Protein AF-A0A353V8N5-F1 (afdb_monomer_lite)

pLDDT: mean 76.42, std 16.73, range [31.5, 93.5]

Sequence (88 aa):
MKWLMEFYNERRGILTRYGIEAPLPGEAVELGWKAVLAEHPAPPRKRRLSLFERAERIGGQDASGWVLYRIVKDGEQGFPGVAQAHAA

Structure (mmCIF, N/CA/C/O backbone):
data_AF-A0A353V8N5-F1
#
_entry.id   AF-A0A353V8N5-F1
#
loop_
_atom_site.group_PDB
_atom_site.id
_atom_site.type_symbol
_atom_site.label_atom_id
_atom_site.label_alt_id
_atom_site.label_comp_id
_atom_site.label_asym_id
_atom_site.label_entity_id
_atom_site.label_seq_id
_atom_site.pdbx_PDB_ins_code
_atom_site.Cartn_x
_atom_site.Cartn_y
_atom_site.Cartn_z
_atom_site.occupancy
_atom_site.B_iso_or_equiv
_atom_site.auth_seq_id
_atom_site.auth_comp_id
_atom_site.auth_asym_id
_atom_site.auth_atom_id
_atom_site.pdbx_PDB_model_num
ATOM 1 N N . MET A 1 1 ? -8.415 8.619 15.169 1.00 85.38 1 MET A N 1
ATOM 2 C CA . MET A 1 1 ? -8.684 7.192 14.874 1.00 85.38 1 MET A CA 1
ATOM 3 C C . MET A 1 1 ? -7.429 6.637 14.233 1.00 85.38 1 MET A C 1
ATOM 5 O O . MET A 1 1 ? -6.778 7.383 13.512 1.00 85.38 1 MET A O 1
ATOM 9 N N . LYS A 1 2 ? -7.046 5.399 14.543 1.00 87.88 2 LYS A N 1
ATOM 10 C CA . LYS A 1 2 ? -5.822 4.809 14.003 1.00 87.88 2 LYS A CA 1
ATOM 11 C C . LYS A 1 2 ? -6.166 3.682 13.041 1.00 87.88 2 LYS A C 1
ATOM 13 O O . LYS A 1 2 ? -7.066 2.883 13.304 1.00 87.88 2 LYS A O 1
ATOM 18 N N . TRP A 1 3 ? -5.468 3.677 11.919 1.00 90.44 3 TRP A N 1
ATOM 19 C CA . TRP A 1 3 ? -5.601 2.729 10.832 1.00 90.44 3 TRP A CA 1
ATOM 20 C C . TRP A 1 3 ? -4.305 1.960 10.706 1.00 90.44 3 TRP A C 1
ATOM 22 O O . TRP A 1 3 ? -3.216 2.527 10.722 1.00 90.44 3 TRP A O 1
ATOM 32 N N . LEU A 1 4 ? -4.436 0.658 10.575 1.00 91.38 4 LEU A N 1
ATOM 33 C CA . LEU A 1 4 ? -3.358 -0.233 10.259 1.00 91.38 4 LEU A CA 1
ATOM 34 C C . LEU A 1 4 ? -3.385 -0.526 8.767 1.00 91.38 4 LEU A C 1
ATOM 36 O O . LEU A 1 4 ? -4.382 -1.025 8.248 1.00 91.38 4 LEU A O 1
ATOM 40 N N . MET A 1 5 ? -2.286 -0.225 8.094 1.00 91.44 5 MET A N 1
ATOM 41 C CA . MET A 1 5 ? -2.171 -0.365 6.651 1.00 91.44 5 MET A CA 1
ATOM 42 C C . MET A 1 5 ? -1.001 -1.265 6.304 1.00 91.44 5 MET A C 1
ATOM 44 O O . MET A 1 5 ? 0.088 -1.092 6.845 1.00 91.44 5 MET A O 1
ATOM 48 N N . GLU A 1 6 ? -1.225 -2.206 5.398 1.00 93.50 6 GLU A N 1
ATOM 49 C CA . GLU A 1 6 ? -0.196 -3.100 4.877 1.00 93.50 6 GLU A CA 1
ATOM 50 C C . GLU A 1 6 ? 0.005 -2.812 3.393 1.00 93.50 6 GLU A C 1
ATOM 52 O O . GLU A 1 6 ? -0.947 -2.851 2.609 1.00 93.50 6 GLU A O 1
ATOM 57 N N . PHE A 1 7 ? 1.246 -2.534 3.012 1.00 91.12 7 PHE A N 1
ATOM 58 C CA . PHE A 1 7 ? 1.650 -2.314 1.633 1.00 91.12 7 PHE A CA 1
ATOM 59 C C . PHE A 1 7 ? 2.554 -3.446 1.187 1.00 91.12 7 PHE A C 1
ATOM 61 O O . PHE A 1 7 ? 3.525 -3.786 1.861 1.00 91.12 7 PHE A O 1
ATOM 68 N N . TYR A 1 8 ? 2.239 -4.023 0.036 1.00 89.94 8 TYR A N 1
ATOM 69 C CA . TYR A 1 8 ? 3.028 -5.084 -0.564 1.00 89.94 8 TYR A CA 1
ATOM 70 C C . TYR A 1 8 ? 3.722 -4.566 -1.817 1.00 89.94 8 TYR A C 1
ATOM 72 O O . TYR A 1 8 ? 3.097 -3.932 -2.664 1.00 89.94 8 TYR A O 1
ATOM 80 N N . ASN A 1 9 ? 5.021 -4.820 -1.937 1.00 88.06 9 ASN A N 1
ATOM 81 C CA . ASN A 1 9 ? 5.776 -4.548 -3.145 1.00 88.06 9 ASN A CA 1
ATOM 82 C C . ASN A 1 9 ? 5.815 -5.806 -4.010 1.00 88.06 9 ASN A C 1
ATOM 84 O O . ASN A 1 9 ? 6.619 -6.702 -3.756 1.00 88.06 9 ASN A O 1
ATOM 88 N N . GLU A 1 10 ? 5.007 -5.855 -5.064 1.00 84.25 10 GLU A N 1
ATOM 89 C CA . GLU A 1 10 ? 4.904 -7.021 -5.952 1.00 84.25 10 GLU A CA 1
ATOM 90 C C . GLU A 1 10 ? 6.212 -7.317 -6.697 1.00 84.25 10 GLU A C 1
ATOM 92 O O . GLU A 1 10 ? 6.501 -8.459 -7.040 1.00 84.25 10 GLU A O 1
ATOM 97 N N . ARG A 1 11 ? 7.050 -6.298 -6.918 1.00 79.12 11 ARG A N 1
ATOM 98 C CA . ARG A 1 11 ? 8.328 -6.449 -7.634 1.00 79.12 11 ARG A CA 1
ATOM 99 C C . ARG A 1 11 ? 9.447 -6.975 -6.747 1.00 79.12 11 ARG A C 1
ATOM 101 O O . ARG A 1 11 ? 10.372 -7.612 -7.244 1.00 79.12 11 ARG A O 1
ATOM 108 N N . ARG A 1 12 ? 9.415 -6.634 -5.458 1.00 81.62 12 ARG A N 1
ATOM 109 C CA . ARG A 1 12 ? 10.477 -6.951 -4.490 1.00 81.62 12 ARG A CA 1
ATOM 110 C C . ARG A 1 12 ? 10.065 -8.019 -3.479 1.00 81.62 12 ARG A C 1
ATOM 112 O O . ARG A 1 12 ? 10.924 -8.475 -2.734 1.00 81.62 12 ARG A O 1
ATOM 119 N N . GLY A 1 13 ? 8.788 -8.396 -3.437 1.00 86.00 13 GLY A N 1
ATOM 120 C CA . GLY A 1 13 ? 8.237 -9.339 -2.466 1.00 86.00 13 GLY A CA 1
ATOM 121 C C . GLY A 1 13 ? 8.272 -8.830 -1.022 1.00 86.00 13 GLY A C 1
ATOM 122 O O . GLY A 1 13 ? 8.379 -9.635 -0.103 1.00 86.00 13 GLY A O 1
ATOM 123 N N . ILE A 1 14 ? 8.234 -7.510 -0.810 1.00 88.75 14 ILE A N 1
ATOM 124 C CA . ILE A 1 14 ? 8.380 -6.884 0.516 1.00 88.75 14 ILE A CA 1
ATOM 125 C C . ILE A 1 14 ? 7.005 -6.471 1.038 1.00 88.75 14 ILE A C 1
ATOM 127 O O . ILE A 1 14 ? 6.256 -5.824 0.315 1.00 88.75 14 ILE A O 1
ATOM 131 N N . LEU A 1 15 ? 6.696 -6.794 2.294 1.00 91.50 15 LEU A N 1
ATOM 132 C CA . LEU A 1 15 ? 5.504 -6.315 2.995 1.00 91.50 15 LEU A CA 1
ATOM 133 C C . LEU A 1 15 ? 5.914 -5.296 4.063 1.00 91.50 15 LEU A C 1
ATOM 135 O O . LEU A 1 15 ? 6.761 -5.598 4.903 1.00 91.50 15 LEU A O 1
ATOM 139 N N . THR A 1 16 ? 5.304 -4.115 4.051 1.00 92.25 16 THR A N 1
ATOM 140 C CA . THR A 1 16 ? 5.497 -3.071 5.065 1.00 92.25 16 THR A CA 1
ATOM 141 C C . THR A 1 16 ? 4.179 -2.709 5.722 1.00 92.25 16 THR A C 1
ATOM 143 O O . THR A 1 16 ? 3.108 -2.844 5.130 1.00 92.25 16 THR A O 1
ATOM 146 N N . ARG A 1 17 ? 4.247 -2.287 6.985 1.00 92.25 17 ARG A N 1
ATOM 147 C CA . ARG A 1 17 ? 3.074 -2.040 7.821 1.00 92.25 17 ARG A CA 1
ATOM 148 C C . ARG A 1 17 ? 3.186 -0.677 8.486 1.00 92.25 17 ARG A C 1
ATOM 150 O O . ARG A 1 17 ? 4.192 -0.389 9.124 1.00 92.25 17 ARG A O 1
ATOM 157 N N . TYR A 1 18 ? 2.124 0.117 8.393 1.00 91.19 18 TYR A N 1
ATOM 158 C CA . TYR A 1 18 ? 2.054 1.465 8.949 1.00 91.19 18 TYR A CA 1
ATOM 159 C C . TYR A 1 18 ? 0.846 1.607 9.868 1.00 91.19 18 TYR A C 1
ATOM 161 O O . TYR A 1 18 ? -0.252 1.148 9.553 1.00 91.19 18 TYR A O 1
ATOM 169 N N . GLY A 1 19 ? 1.059 2.261 11.008 1.00 91.69 19 GLY A N 1
ATOM 170 C CA . GLY A 1 19 ? -0.013 2.788 11.843 1.00 91.69 19 GLY A CA 1
ATOM 171 C C . GLY A 1 19 ? -0.224 4.257 11.500 1.00 91.69 19 GLY A C 1
ATOM 172 O O . GLY A 1 19 ? 0.640 5.072 11.801 1.00 91.69 19 GLY A O 1
ATOM 173 N N . ILE A 1 20 ? -1.347 4.588 10.871 1.00 90.88 20 ILE A N 1
ATOM 174 C CA . ILE A 1 20 ? -1.671 5.941 10.419 1.00 90.88 20 ILE A CA 1
ATOM 175 C C . ILE A 1 20 ? -2.818 6.494 11.254 1.00 90.88 20 ILE A C 1
ATOM 177 O O . ILE A 1 20 ? -3.888 5.893 11.350 1.00 90.88 20 ILE A O 1
ATOM 181 N N . GLU A 1 21 ? -2.612 7.661 11.849 1.00 91.69 21 GLU 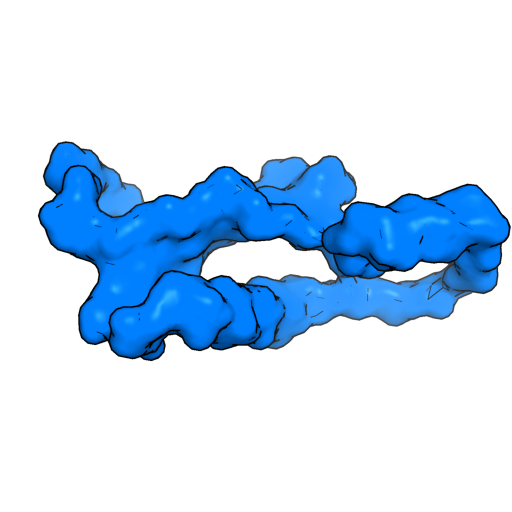A N 1
ATOM 182 C CA . GLU A 1 21 ? -3.672 8.383 12.541 1.00 91.69 21 GLU A CA 1
ATOM 183 C C . GLU A 1 21 ? -4.411 9.285 11.555 1.00 91.69 21 GLU A C 1
ATOM 185 O O . GLU A 1 21 ? -3.850 10.243 11.032 1.00 91.69 21 GLU A O 1
ATOM 190 N N . ALA A 1 22 ? -5.678 8.966 11.289 1.00 89.69 22 ALA A N 1
ATOM 191 C CA . ALA A 1 22 ? -6.542 9.762 10.425 1.00 89.69 22 ALA A CA 1
ATOM 192 C C . ALA A 1 22 ? -8.021 9.577 10.806 1.00 89.69 22 ALA A C 1
ATOM 194 O O . ALA A 1 22 ? -8.417 8.486 11.237 1.00 89.69 22 ALA A O 1
ATOM 195 N N . PRO A 1 23 ? -8.866 10.611 10.670 1.00 88.19 23 PRO A N 1
ATOM 196 C CA . PRO A 1 23 ? -10.297 10.515 10.945 1.00 88.19 23 PRO A CA 1
ATOM 197 C C . PRO A 1 23 ? -11.049 9.669 9.906 1.00 88.19 23 PRO A C 1
ATOM 199 O O . PRO A 1 23 ? -12.006 8.989 10.276 1.00 88.19 23 PRO A O 1
ATOM 202 N N . LEU A 1 24 ? -10.603 9.658 8.644 1.00 90.06 24 LEU A N 1
ATOM 203 C CA . LEU A 1 24 ? -11.236 8.928 7.540 1.00 90.06 24 LEU A CA 1
ATOM 204 C C . LEU A 1 24 ? -10.288 7.887 6.922 1.00 90.06 24 LEU A C 1
ATOM 206 O O . LEU A 1 24 ? -9.077 8.111 6.878 1.00 90.06 24 LEU A O 1
ATOM 210 N N . PRO A 1 25 ? -10.816 6.772 6.380 1.00 85.94 25 PRO A N 1
ATOM 211 C CA . PRO A 1 25 ? -9.989 5.763 5.721 1.00 85.94 25 PRO A CA 1
ATOM 212 C C . PRO A 1 25 ? -9.312 6.301 4.452 1.00 85.94 25 PRO A C 1
ATOM 214 O O . PRO A 1 25 ? -8.167 5.956 4.192 1.00 85.94 25 PRO A O 1
ATOM 217 N N . GLY A 1 26 ? -9.973 7.177 3.685 1.00 88.75 26 GLY A N 1
ATOM 218 C CA . GLY A 1 26 ? -9.377 7.786 2.488 1.00 88.75 26 GLY A CA 1
ATOM 219 C C . GLY A 1 26 ? -8.143 8.633 2.810 1.00 88.75 26 GLY A C 1
ATOM 220 O O . GLY A 1 26 ? -7.107 8.493 2.167 1.00 88.75 26 GLY A O 1
ATOM 221 N N . GLU A 1 27 ? -8.215 9.434 3.875 1.00 90.56 27 GLU A N 1
ATOM 222 C CA . GLU A 1 27 ? -7.074 10.218 4.361 1.00 90.56 27 GLU A CA 1
ATOM 223 C C . GLU A 1 27 ? -5.945 9.319 4.875 1.00 90.56 27 GLU A C 1
ATOM 225 O O . GLU A 1 27 ? -4.771 9.584 4.613 1.00 90.56 27 GLU A O 1
ATOM 230 N N . ALA A 1 28 ? -6.289 8.218 5.554 1.00 90.31 28 ALA A N 1
ATOM 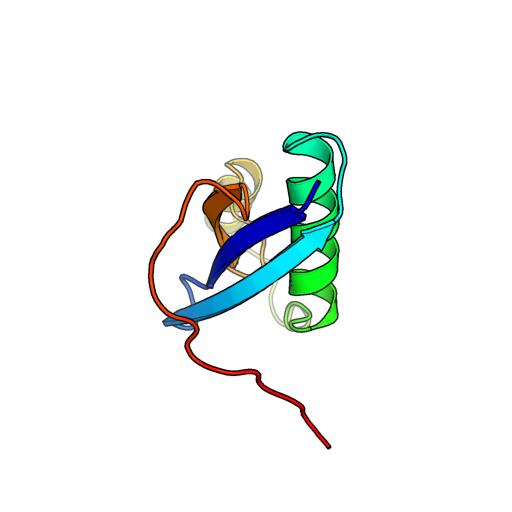231 C CA . ALA A 1 28 ? -5.305 7.229 5.980 1.00 90.31 28 ALA A CA 1
ATOM 232 C C . ALA A 1 28 ? -4.550 6.640 4.782 1.00 90.31 28 ALA A C 1
ATOM 234 O O . ALA A 1 28 ? -3.327 6.539 4.826 1.00 90.31 28 ALA A O 1
ATOM 235 N N . VAL A 1 29 ? -5.262 6.314 3.696 1.00 90.81 29 VAL A N 1
ATOM 236 C CA . VAL A 1 29 ? -4.671 5.802 2.451 1.00 90.81 29 VAL A CA 1
ATOM 237 C C . VAL A 1 29 ? -3.686 6.797 1.855 1.00 90.81 29 VAL A C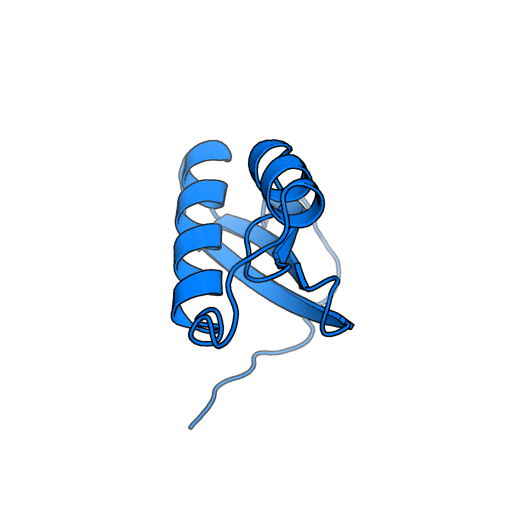 1
ATOM 239 O O . VAL A 1 29 ? -2.554 6.416 1.560 1.00 90.81 29 VAL A O 1
ATOM 242 N N . GLU A 1 30 ? -4.065 8.066 1.719 1.00 91.12 30 GLU A N 1
ATOM 243 C CA . GLU A 1 30 ? -3.164 9.090 1.182 1.00 91.12 30 GLU A CA 1
ATOM 244 C C . GLU A 1 30 ? -1.900 9.270 2.032 1.00 91.12 30 GLU A C 1
ATOM 246 O O . GLU A 1 30 ? -0.792 9.370 1.497 1.00 91.12 30 GLU A O 1
ATOM 251 N N . LEU A 1 31 ? -2.049 9.293 3.358 1.00 92.06 31 LEU A N 1
ATOM 252 C CA . LEU A 1 31 ? -0.926 9.398 4.289 1.00 92.06 31 LEU A CA 1
ATOM 253 C C . LEU A 1 31 ? -0.041 8.143 4.262 1.00 92.06 31 LEU A C 1
ATOM 255 O O . LEU A 1 31 ? 1.184 8.264 4.251 1.00 92.06 31 LEU A O 1
ATOM 259 N N . GLY A 1 32 ? -0.640 6.955 4.179 1.00 90.81 32 GLY A N 1
ATOM 260 C CA . GLY A 1 32 ? 0.072 5.685 4.047 1.00 90.81 32 GLY A CA 1
ATOM 261 C C . GLY A 1 32 ? 0.906 5.623 2.768 1.00 90.81 32 GLY A C 1
ATOM 262 O O . GLY A 1 32 ? 2.081 5.269 2.820 1.00 90.81 32 GLY A O 1
ATOM 263 N N . TRP A 1 33 ? 0.354 6.061 1.632 1.00 88.88 33 TRP A N 1
ATOM 264 C CA . TRP A 1 33 ? 1.105 6.148 0.375 1.00 88.88 33 TRP A CA 1
ATOM 265 C C . TRP A 1 33 ? 2.292 7.108 0.464 1.00 88.88 33 TRP A C 1
ATOM 267 O O . TRP A 1 33 ? 3.381 6.782 -0.011 1.00 88.88 33 TRP A O 1
ATOM 277 N N . LYS A 1 34 ? 2.115 8.272 1.100 1.00 89.44 34 LYS A N 1
ATOM 278 C CA . LYS A 1 34 ? 3.220 9.215 1.336 1.00 89.44 34 LYS A CA 1
ATOM 279 C C . LYS A 1 34 ? 4.316 8.590 2.200 1.00 89.44 34 LYS A C 1
ATOM 281 O O . LYS A 1 34 ? 5.488 8.761 1.878 1.00 89.44 34 LYS A O 1
ATOM 286 N N . ALA A 1 35 ? 3.949 7.848 3.246 1.00 90.31 35 ALA A N 1
ATOM 287 C CA . ALA A 1 35 ? 4.902 7.164 4.120 1.00 90.31 35 ALA A CA 1
ATOM 288 C C . ALA A 1 35 ? 5.707 6.089 3.366 1.00 90.31 35 ALA A C 1
ATOM 290 O O . ALA A 1 35 ? 6.936 6.113 3.397 1.00 90.31 35 ALA A O 1
ATOM 291 N N . VAL A 1 36 ? 5.028 5.220 2.610 1.00 90.06 36 VAL A N 1
ATOM 292 C CA . VAL A 1 36 ? 5.663 4.156 1.809 1.00 90.06 36 VAL A CA 1
ATOM 293 C C . VAL A 1 36 ? 6.646 4.727 0.798 1.00 90.06 36 VAL A C 1
ATOM 295 O O . VAL A 1 36 ? 7.763 4.236 0.671 1.00 90.06 36 VAL A O 1
ATOM 298 N N . LEU A 1 37 ? 6.248 5.767 0.065 1.00 86.06 37 LEU A N 1
ATOM 299 C CA . LEU A 1 37 ? 7.096 6.357 -0.971 1.00 86.06 37 LEU A CA 1
ATOM 300 C C . LEU A 1 37 ? 8.269 7.157 -0.388 1.00 86.06 37 LEU A C 1
ATOM 302 O O . LEU A 1 37 ? 9.304 7.262 -1.047 1.00 86.06 37 LEU A O 1
ATOM 306 N N . ALA A 1 38 ? 8.129 7.700 0.825 1.00 87.69 38 ALA A N 1
ATOM 307 C CA . ALA A 1 38 ? 9.218 8.364 1.537 1.00 87.69 38 ALA A CA 1
ATOM 308 C C . ALA A 1 38 ? 10.266 7.361 2.050 1.00 87.69 38 ALA A C 1
ATOM 310 O O . ALA A 1 38 ? 11.462 7.600 1.901 1.00 87.69 38 ALA A O 1
ATOM 311 N N . GLU A 1 39 ? 9.830 6.229 2.610 1.00 87.31 39 GLU A N 1
ATOM 312 C CA . GLU A 1 39 ? 10.719 5.166 3.105 1.00 87.31 39 GLU A CA 1
ATOM 313 C C . GLU A 1 39 ? 11.330 4.334 1.966 1.00 87.31 39 GLU A C 1
ATOM 315 O O . GLU A 1 39 ? 12.475 3.876 2.028 1.00 87.31 39 GLU A O 1
ATOM 320 N N . HIS A 1 40 ? 10.575 4.157 0.883 1.00 83.44 40 HIS A N 1
ATOM 321 C CA . HIS A 1 40 ? 10.957 3.354 -0.269 1.00 83.44 40 HIS A CA 1
ATOM 322 C C . HIS A 1 40 ? 10.835 4.160 -1.562 1.00 83.44 40 HIS A C 1
ATOM 324 O O . HIS A 1 40 ? 9.941 3.895 -2.378 1.00 83.44 40 HIS A O 1
ATOM 330 N N . PRO A 1 41 ? 11.759 5.114 -1.791 1.00 76.81 41 PRO A N 1
ATOM 331 C CA . PRO A 1 41 ? 11.755 5.902 -3.009 1.00 76.81 41 PRO A CA 1
ATOM 332 C C . PRO A 1 41 ? 11.894 4.991 -4.230 1.00 76.81 41 PRO A C 1
ATOM 334 O O . PRO A 1 41 ? 12.707 4.060 -4.263 1.00 76.81 41 PRO A O 1
ATOM 337 N N . ALA A 1 42 ? 11.093 5.267 -5.261 1.00 70.12 42 ALA A N 1
ATOM 338 C CA . A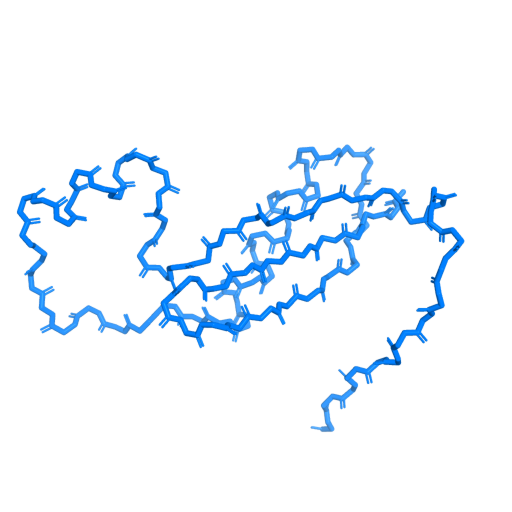LA A 1 42 ? 11.180 4.539 -6.516 1.00 70.12 42 ALA A CA 1
ATOM 339 C C . ALA A 1 42 ? 12.588 4.711 -7.121 1.00 70.12 42 ALA A C 1
ATOM 341 O O . ALA A 1 42 ? 13.108 5.832 -7.162 1.00 70.12 42 ALA A O 1
ATOM 342 N N . PRO A 1 43 ? 13.218 3.635 -7.624 1.00 66.81 43 PRO A N 1
ATOM 343 C CA . PRO A 1 43 ? 14.538 3.742 -8.222 1.00 66.81 43 PRO A CA 1
ATOM 344 C C . PRO A 1 43 ? 14.508 4.704 -9.422 1.00 66.81 43 PRO A C 1
ATOM 346 O O . PRO A 1 43 ? 13.540 4.701 -10.195 1.00 66.81 43 PRO A O 1
ATOM 349 N N . PRO A 1 44 ? 15.566 5.514 -9.623 1.00 63.22 44 PRO A N 1
ATOM 350 C CA . PRO A 1 44 ? 15.634 6.442 -10.742 1.00 63.22 44 PRO A CA 1
ATOM 351 C C . PRO A 1 44 ? 15.471 5.687 -12.066 1.00 63.22 44 PRO A C 1
ATOM 353 O O . PRO A 1 44 ? 16.067 4.629 -12.287 1.00 63.22 44 PRO A O 1
ATOM 356 N N . ARG A 1 45 ? 14.627 6.227 -12.953 1.00 60.66 45 ARG A N 1
ATOM 357 C CA . ARG A 1 45 ? 14.2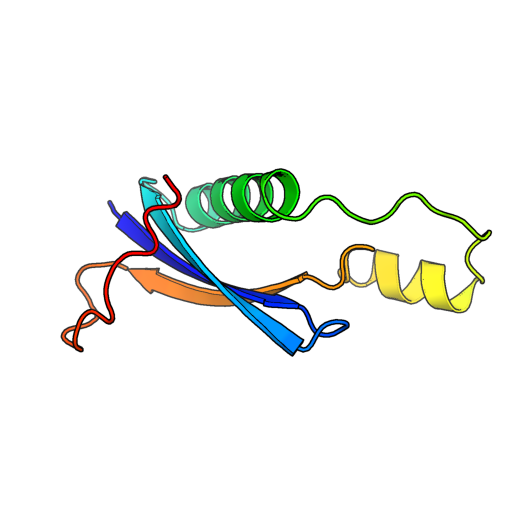71 5.615 -14.243 1.00 60.66 45 ARG A CA 1
ATOM 358 C C . ARG A 1 45 ? 15.511 5.502 -15.136 1.00 60.66 45 ARG A C 1
ATOM 360 O O . ARG A 1 45 ? 15.845 6.435 -15.854 1.00 60.66 45 ARG A O 1
ATOM 367 N N . LYS A 1 46 ? 16.161 4.335 -15.141 1.00 58.56 46 LYS A N 1
ATOM 368 C CA . LYS A 1 46 ? 17.308 4.049 -16.024 1.00 58.56 46 LYS A CA 1
ATOM 369 C C . LYS A 1 46 ? 16.915 3.800 -17.488 1.00 58.56 46 LYS A C 1
ATOM 371 O O . LYS A 1 46 ? 17.785 3.787 -18.350 1.00 58.56 46 LYS A O 1
ATOM 376 N N . ARG A 1 47 ? 15.626 3.597 -17.798 1.00 68.94 47 ARG A N 1
ATOM 377 C CA . ARG A 1 47 ? 15.161 3.227 -19.146 1.00 68.94 47 ARG A CA 1
ATOM 378 C C . ARG A 1 47 ? 13.829 3.892 -19.503 1.00 68.94 47 ARG A C 1
ATOM 380 O O . ARG A 1 47 ? 12.955 4.053 -18.650 1.00 68.94 47 ARG A O 1
ATOM 387 N N . ARG A 1 48 ? 13.666 4.256 -20.783 1.00 73.81 48 ARG A N 1
ATOM 388 C CA . ARG A 1 48 ? 12.361 4.630 -21.354 1.00 73.81 48 ARG A CA 1
ATOM 389 C C . ARG A 1 48 ? 11.429 3.417 -21.305 1.00 73.81 48 ARG A C 1
ATOM 391 O O . ARG A 1 48 ? 11.775 2.363 -21.826 1.00 73.81 48 ARG A O 1
ATOM 398 N N . LEU A 1 49 ? 10.267 3.595 -20.685 1.00 71.81 49 LEU A N 1
ATOM 399 C CA . LEU A 1 49 ? 9.229 2.569 -20.610 1.00 71.81 49 LEU A CA 1
ATOM 400 C C . LEU A 1 49 ? 8.642 2.306 -21.994 1.00 71.81 49 LEU A C 1
ATOM 402 O O . LEU A 1 49 ? 8.396 3.251 -22.751 1.00 71.81 49 LEU A O 1
ATOM 406 N N . SER A 1 50 ? 8.385 1.039 -22.280 1.00 78.75 50 SER A N 1
ATOM 407 C CA . SER A 1 50 ? 7.567 0.596 -23.403 1.00 78.75 50 SER A CA 1
ATOM 408 C C . SER A 1 50 ? 6.119 1.091 -23.273 1.00 78.75 50 SER A C 1
ATOM 410 O O . SER A 1 50 ? 5.680 1.532 -22.208 1.00 78.75 50 SER A O 1
ATOM 412 N N . LEU A 1 51 ? 5.360 1.037 -24.373 1.00 83.62 51 LEU A N 1
ATOM 413 C CA . LEU A 1 51 ? 3.935 1.394 -24.368 1.00 83.62 51 LEU A CA 1
ATOM 414 C C . LEU A 1 51 ? 3.122 0.493 -23.426 1.00 83.62 51 LEU A C 1
ATOM 416 O O . LEU A 1 51 ? 2.233 0.988 -22.741 1.00 83.62 51 LEU A O 1
ATOM 420 N N . PHE A 1 52 ? 3.480 -0.791 -23.342 1.00 75.50 52 PHE A N 1
ATOM 421 C CA . PHE A 1 52 ? 2.855 -1.756 -22.439 1.00 75.50 52 PHE A CA 1
ATOM 422 C C . PHE A 1 52 ? 3.067 -1.378 -20.963 1.00 75.50 52 PHE A C 1
ATOM 424 O O . PHE A 1 52 ? 2.100 -1.153 -20.243 1.00 75.50 52 PHE A O 1
ATOM 431 N N . GLU A 1 53 ? 4.316 -1.130 -20.551 1.00 73.56 53 GLU A N 1
ATOM 432 C CA . GLU A 1 53 ? 4.644 -0.699 -19.178 1.00 73.56 53 GLU A CA 1
ATOM 433 C C . GLU A 1 53 ? 4.033 0.666 -18.805 1.00 73.56 53 GLU A C 1
ATOM 435 O O . GLU A 1 53 ? 3.934 1.021 -17.630 1.00 73.56 53 GLU A O 1
ATOM 440 N N . ARG A 1 54 ? 3.673 1.490 -19.796 1.00 75.62 54 ARG A N 1
ATOM 441 C CA . ARG A 1 54 ? 2.932 2.739 -19.573 1.00 75.62 54 ARG A CA 1
ATOM 442 C C . ARG A 1 54 ? 1.442 2.484 -19.370 1.00 75.62 54 ARG A C 1
ATOM 444 O O . ARG A 1 54 ? 0.859 3.140 -18.514 1.00 75.62 54 ARG A O 1
ATOM 451 N N . ALA A 1 55 ? 0.846 1.565 -20.127 1.00 74.88 55 ALA A N 1
ATOM 452 C CA . ALA A 1 55 ? -0.559 1.199 -19.981 1.00 74.88 55 ALA A CA 1
ATOM 453 C C . ALA A 1 55 ? -0.833 0.553 -18.612 1.00 74.88 55 ALA A C 1
ATOM 455 O O . ALA A 1 55 ? -1.772 0.962 -17.934 1.00 74.88 55 ALA A O 1
ATOM 456 N N . GLU A 1 56 ? 0.043 -0.348 -18.152 1.00 67.56 56 GLU A N 1
ATOM 457 C CA . GLU A 1 56 ? -0.044 -0.944 -16.807 1.00 67.56 56 GLU A CA 1
ATOM 458 C C . GLU A 1 56 ? -0.008 0.121 -15.698 1.00 67.56 56 GLU A C 1
ATOM 460 O O . GLU A 1 56 ? -0.757 0.047 -14.727 1.00 67.56 56 GLU A O 1
ATOM 465 N N . ARG A 1 57 ? 0.786 1.187 -15.882 1.00 68.88 57 ARG A N 1
ATOM 466 C CA . ARG A 1 57 ? 0.835 2.306 -14.927 1.00 68.88 57 ARG A CA 1
ATOM 467 C C . ARG A 1 57 ? -0.431 3.149 -14.887 1.00 68.88 57 ARG A C 1
ATOM 469 O O . ARG A 1 57 ? -0.789 3.653 -13.829 1.00 68.88 57 ARG A O 1
ATOM 476 N N . ILE A 1 58 ? -1.092 3.334 -16.029 1.00 63.16 58 ILE A N 1
ATOM 477 C CA . ILE A 1 58 ? -2.367 4.065 -16.095 1.00 63.16 58 ILE A CA 1
ATOM 478 C C . ILE A 1 58 ? -3.481 3.246 -15.421 1.00 63.16 58 ILE A C 1
ATOM 480 O O . ILE A 1 58 ? -4.395 3.825 -14.845 1.00 63.16 58 ILE A O 1
ATOM 484 N N . GLY A 1 59 ? -3.358 1.915 -15.411 1.00 60.78 59 GLY A N 1
ATOM 485 C CA . GLY A 1 59 ? -4.253 0.991 -14.709 1.00 60.78 59 GLY A CA 1
ATOM 486 C C . GLY A 1 59 ? -4.120 0.964 -13.179 1.00 60.78 59 GLY A C 1
ATOM 487 O O . GLY A 1 59 ? -4.763 0.132 -12.548 1.00 60.78 59 GLY A O 1
ATOM 488 N N . GLY A 1 60 ? -3.314 1.845 -12.574 1.00 58.56 60 GLY A N 1
ATOM 489 C CA . GLY A 1 60 ? -3.219 1.990 -11.116 1.00 58.56 60 GLY A CA 1
ATOM 490 C C . GLY A 1 60 ? -2.006 1.326 -10.457 1.00 58.56 60 GLY A C 1
ATOM 491 O O . GLY A 1 60 ? -1.865 1.427 -9.241 1.00 58.56 60 GLY A O 1
ATOM 492 N N . GLN A 1 61 ? -1.100 0.700 -11.216 1.00 61.12 61 GLN A N 1
ATOM 493 C CA . GLN A 1 61 ? 0.185 0.239 -10.680 1.00 61.12 61 GLN A CA 1
ATOM 494 C C . GLN A 1 61 ? 1.226 1.364 -10.734 1.00 61.12 61 GLN A C 1
ATOM 496 O O . GLN A 1 61 ? 1.725 1.734 -11.799 1.00 61.12 61 GLN A O 1
ATOM 501 N N . ASP A 1 62 ? 1.604 1.907 -9.576 1.00 64.75 62 ASP A N 1
ATOM 502 C CA . ASP A 1 62 ? 2.725 2.841 -9.518 1.00 64.75 62 ASP A CA 1
ATOM 503 C C . ASP A 1 62 ? 4.043 2.155 -9.937 1.00 64.75 62 ASP A C 1
ATOM 505 O O . ASP A 1 62 ? 4.273 0.957 -9.760 1.00 64.75 62 ASP A O 1
ATOM 509 N N . ALA A 1 63 ? 4.956 2.951 -10.490 1.00 66.38 63 ALA A N 1
ATOM 510 C CA . ALA A 1 63 ? 6.301 2.560 -10.897 1.00 66.38 63 ALA A CA 1
ATOM 511 C C . ALA A 1 63 ? 7.098 1.821 -9.815 1.00 66.38 63 ALA A C 1
ATOM 513 O O . ALA A 1 63 ? 8.014 1.057 -10.141 1.00 66.38 63 ALA A O 1
ATOM 514 N N . SER A 1 64 ? 6.795 2.126 -8.553 1.00 72.31 64 SER A N 1
ATOM 515 C CA . SER A 1 64 ? 7.445 1.575 -7.374 1.00 72.31 64 SER A CA 1
ATOM 516 C C . SER A 1 64 ? 7.104 0.103 -7.126 1.00 72.31 64 SER A C 1
ATOM 518 O O . SER A 1 64 ? 7.875 -0.587 -6.457 1.00 72.31 64 SER A O 1
ATOM 520 N N . GLY A 1 65 ? 6.003 -0.395 -7.704 1.00 81.06 65 GLY A N 1
ATOM 521 C CA . GLY A 1 65 ? 5.501 -1.751 -7.486 1.00 81.06 65 GLY A CA 1
ATOM 522 C C . GLY A 1 65 ? 4.821 -1.953 -6.133 1.00 81.06 65 GLY A C 1
ATOM 523 O O . GLY A 1 65 ? 4.551 -3.096 -5.786 1.00 81.06 65 GLY A O 1
ATOM 524 N N . TRP A 1 66 ? 4.584 -0.885 -5.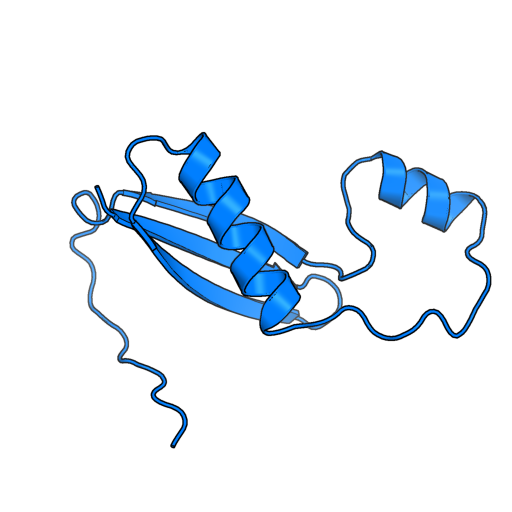366 1.00 87.31 66 TRP A N 1
ATOM 525 C CA . TRP A 1 66 ? 3.794 -0.942 -4.139 1.00 87.31 66 TRP A CA 1
ATOM 526 C C . TRP A 1 66 ? 2.304 -1.014 -4.459 1.00 87.31 66 TRP A C 1
ATOM 528 O O . TRP A 1 66 ? 1.831 -0.353 -5.382 1.00 87.31 66 TRP A O 1
ATOM 538 N N . VAL A 1 67 ? 1.576 -1.790 -3.666 1.00 88.50 67 VAL A N 1
ATOM 539 C CA . VAL A 1 67 ? 0.122 -1.944 -3.702 1.00 88.50 67 VAL A CA 1
ATOM 540 C C . VAL A 1 67 ? -0.387 -1.910 -2.265 1.00 88.50 67 VAL A C 1
ATOM 542 O O . VAL A 1 67 ? 0.216 -2.514 -1.374 1.00 88.50 67 VAL A O 1
ATOM 545 N N . LEU A 1 68 ? -1.497 -1.209 -2.024 1.00 89.62 68 LEU A N 1
ATOM 546 C CA . LEU A 1 68 ? -2.197 -1.291 -0.745 1.00 89.62 68 LEU A CA 1
ATOM 547 C C . LEU A 1 68 ? -2.860 -2.668 -0.640 1.00 89.62 68 LEU A C 1
ATOM 549 O O . LEU A 1 68 ? -3.831 -2.947 -1.339 1.00 89.62 68 LEU A O 1
ATOM 553 N N . TYR A 1 69 ? -2.327 -3.518 0.231 1.00 87.88 69 TYR A N 1
ATOM 554 C CA . TYR A 1 69 ? -2.780 -4.894 0.398 1.00 87.88 69 TYR A CA 1
ATOM 555 C C . TYR A 1 69 ? -3.915 -5.003 1.419 1.00 87.88 69 TYR A C 1
ATOM 557 O O . TYR A 1 69 ? -4.882 -5.735 1.209 1.00 87.88 69 TYR A O 1
ATOM 565 N N . ARG A 1 70 ? -3.824 -4.253 2.526 1.00 89.25 70 ARG A N 1
ATOM 566 C CA . ARG A 1 70 ? -4.812 -4.310 3.610 1.00 89.25 70 ARG A CA 1
ATOM 567 C C . ARG A 1 70 ? -4.952 -2.975 4.327 1.00 89.25 70 ARG A C 1
ATOM 569 O O . ARG A 1 70 ? -3.960 -2.296 4.574 1.00 89.25 70 ARG A O 1
ATOM 576 N N . ILE A 1 71 ? -6.178 -2.645 4.731 1.00 90.31 71 ILE A N 1
ATOM 577 C CA . ILE A 1 71 ? -6.487 -1.552 5.658 1.00 90.31 71 ILE A CA 1
ATOM 578 C C . ILE A 1 71 ? -7.433 -2.056 6.750 1.00 90.31 71 ILE A C 1
ATOM 580 O O . ILE A 1 71 ? -8.430 -2.714 6.458 1.00 90.31 71 ILE A O 1
ATOM 584 N N . VAL A 1 72 ? -7.109 -1.777 8.011 1.00 88.25 72 VAL A N 1
ATOM 585 C CA . VAL A 1 72 ? -7.903 -2.179 9.180 1.00 88.25 72 VAL A CA 1
ATOM 586 C C . VAL A 1 72 ? -7.947 -1.040 10.189 1.00 88.25 72 VAL A C 1
ATOM 588 O O . VAL A 1 72 ? -6.998 -0.273 10.310 1.00 88.25 72 VAL A O 1
ATOM 591 N N . LYS A 1 73 ? -9.036 -0.914 10.941 1.00 87.31 73 LYS A N 1
ATOM 592 C CA . LYS A 1 73 ? -9.128 0.024 12.063 1.00 87.31 73 LYS A CA 1
ATOM 593 C C . LYS A 1 73 ? -8.476 -0.596 13.306 1.00 87.31 73 LYS A C 1
ATOM 595 O O . LYS A 1 73 ? -8.819 -1.717 13.670 1.00 87.31 73 LYS A O 1
ATOM 600 N N . ASP A 1 74 ? -7.597 0.137 13.996 1.00 72.38 74 ASP A N 1
ATOM 601 C CA . ASP A 1 74 ? -6.733 -0.336 15.111 1.00 72.38 74 ASP A CA 1
ATOM 602 C C . ASP A 1 74 ? -7.503 -0.847 16.359 1.00 72.38 74 ASP A C 1
ATOM 604 O O . ASP A 1 74 ? -6.899 -1.250 17.343 1.00 72.38 74 ASP A O 1
ATOM 608 N N . GLY A 1 75 ? -8.843 -0.845 16.333 1.00 65.62 75 GLY A N 1
ATOM 609 C CA . GLY A 1 75 ? -9.718 -1.382 17.385 1.00 65.62 75 GLY A CA 1
ATOM 610 C C . GLY A 1 75 ? -10.542 -2.615 16.989 1.00 65.62 75 GLY A C 1
ATOM 611 O O . GLY A 1 75 ? -11.255 -3.146 17.832 1.00 65.62 75 GLY A O 1
ATOM 612 N N . GLU A 1 76 ? -10.472 -3.074 15.734 1.00 59.38 76 GLU A N 1
ATOM 613 C CA . GLU A 1 76 ? -11.180 -4.281 15.260 1.00 59.38 76 GLU A CA 1
ATOM 614 C C . GLU A 1 76 ? -10.287 -5.533 15.253 1.00 59.38 76 GLU A C 1
ATOM 616 O O . GLU A 1 76 ? -10.771 -6.651 15.086 1.00 59.38 76 GLU A O 1
ATOM 621 N N . GLN A 1 77 ? -8.980 -5.376 15.481 1.00 54.09 77 GLN A N 1
ATOM 622 C CA . GLN A 1 77 ? -8.027 -6.480 15.561 1.00 54.09 77 GLN A CA 1
ATOM 623 C C . GLN A 1 77 ? -7.555 -6.711 16.993 1.00 54.09 77 GLN A C 1
ATOM 625 O O . GLN A 1 77 ? -6.571 -6.134 17.445 1.00 54.09 77 GLN A O 1
ATOM 630 N N . GLY A 1 78 ? -8.197 -7.650 17.682 1.00 53.94 78 GLY A N 1
ATOM 631 C CA . GLY A 1 78 ? -7.523 -8.402 18.734 1.00 53.94 78 GLY A CA 1
ATOM 632 C C . GLY A 1 78 ? -6.670 -9.510 18.116 1.00 53.94 78 GLY A C 1
ATOM 633 O O . GLY A 1 78 ? -7.143 -10.632 18.066 1.00 53.94 78 GLY A O 1
ATOM 634 N N . PHE A 1 79 ? -5.457 -9.224 17.623 1.00 49.59 79 PHE A N 1
ATOM 635 C CA . PHE A 1 79 ? -4.413 -10.233 17.334 1.00 49.59 79 PHE A CA 1
ATOM 636 C C . PHE A 1 79 ? -3.007 -9.614 17.483 1.00 49.59 79 PHE A C 1
ATOM 638 O O . PHE A 1 79 ? -2.849 -8.407 17.286 1.00 49.59 79 PHE A O 1
ATOM 645 N N . PRO A 1 80 ? -2.003 -10.404 17.912 1.00 46.69 80 PRO A N 1
ATOM 646 C CA . PRO A 1 80 ? -0.904 -9.942 18.742 1.00 46.69 80 PRO A CA 1
ATOM 647 C C . PRO A 1 80 ? 0.073 -9.076 17.957 1.00 46.69 80 PRO A C 1
ATOM 649 O O . PRO A 1 80 ? 0.392 -9.335 16.795 1.00 46.69 80 PRO A O 1
ATOM 652 N N . GLY A 1 81 ? 0.568 -8.048 18.642 1.00 47.69 81 GLY A N 1
ATOM 653 C CA . GLY A 1 81 ? 1.700 -7.268 18.186 1.00 47.69 81 GLY A CA 1
ATOM 654 C C . GLY A 1 81 ? 2.873 -8.185 17.865 1.00 47.69 81 GLY A C 1
ATOM 655 O O . GLY A 1 81 ? 3.353 -8.925 18.720 1.00 47.69 81 GLY A O 1
ATOM 656 N N . VAL A 1 82 ? 3.346 -8.100 16.628 1.00 43.72 82 VAL A N 1
ATOM 657 C CA . VAL A 1 82 ? 4.749 -8.366 16.340 1.00 43.72 82 VAL A CA 1
ATOM 658 C C . VAL A 1 82 ? 5.425 -7.004 16.375 1.00 43.72 82 VAL A C 1
ATOM 660 O O . VAL A 1 82 ? 4.955 -6.049 15.755 1.00 43.72 82 VAL A O 1
ATOM 663 N N . ALA A 1 83 ? 6.426 -6.921 17.239 1.00 41.62 83 ALA A N 1
ATOM 664 C CA . ALA A 1 83 ? 7.059 -5.713 17.722 1.00 41.62 83 ALA A CA 1
ATOM 665 C C . ALA A 1 83 ? 7.623 -4.796 16.623 1.00 41.62 83 ALA A C 1
ATOM 667 O O . ALA A 1 83 ? 8.023 -5.231 15.547 1.00 41.62 83 ALA A O 1
ATOM 668 N N . GLN A 1 84 ? 7.654 -3.514 16.993 1.00 47.72 84 GLN A N 1
ATOM 669 C CA . GLN A 1 84 ? 8.488 -2.416 16.506 1.00 47.72 84 GLN A CA 1
ATOM 670 C C . GLN A 1 84 ? 9.723 -2.820 15.685 1.00 47.72 84 GLN A C 1
ATOM 672 O O . GLN A 1 84 ? 10.554 -3.600 16.143 1.00 47.72 84 GLN A O 1
ATOM 677 N N . ALA A 1 85 ? 9.939 -2.121 14.571 1.00 37.09 85 ALA A N 1
ATOM 678 C CA . ALA A 1 85 ? 11.281 -1.845 14.076 1.00 37.09 85 ALA A CA 1
ATOM 679 C C . ALA A 1 85 ? 11.612 -0.377 14.390 1.00 37.09 85 ALA A C 1
ATOM 681 O O . ALA A 1 85 ? 11.332 0.525 13.606 1.00 37.09 85 ALA A O 1
ATOM 682 N N . HIS A 1 86 ? 12.168 -0.142 15.581 1.00 34.22 86 HIS A N 1
ATOM 683 C CA . HIS A 1 86 ? 13.037 1.009 15.805 1.00 34.22 86 HIS A CA 1
ATOM 684 C C . HIS A 1 86 ? 14.303 0.787 14.967 1.00 34.22 86 HIS A C 1
ATOM 686 O O . HIS A 1 86 ? 14.974 -0.228 15.143 1.00 34.22 86 HIS A O 1
ATOM 692 N N . ALA A 1 87 ? 14.628 1.716 14.070 1.00 32.09 87 ALA A N 1
ATOM 693 C CA . ALA A 1 87 ? 15.967 1.825 13.504 1.00 32.09 87 ALA A CA 1
ATOM 694 C C . ALA A 1 87 ? 16.685 2.976 14.223 1.00 32.09 87 ALA A C 1
ATOM 696 O O . ALA A 1 87 ? 16.125 4.065 14.355 1.00 32.09 87 ALA A O 1
ATOM 697 N N . ALA A 1 88 ? 17.852 2.631 14.769 1.00 31.50 88 ALA A N 1
ATOM 698 C CA . ALA A 1 88 ? 18.723 3.417 15.640 1.00 31.50 88 ALA A CA 1
ATOM 699 C C . ALA A 1 88 ? 19.398 4.611 14.951 1.00 31.50 88 ALA A C 1
ATOM 701 O O . ALA A 1 88 ? 19.552 4.570 13.709 1.00 31.50 88 ALA A O 1
#

Radius of gyration: 15.02 Å; chains: 1; bounding box: 30×21×43 Å

Foldseek 3Di:
DWKWWWKAQPVPRDIDIDIADDPDPVVSVVVVVVVCCVVQPQPPPPDDDDPVSVVVVVVPQDSRSIDTPDMDDPPVDPDDDPDDDDDD

Secondary structure (DSSP, 8-state):
-EEEEEEEETTTTEEEEEEEE-SSHHHHHHHHHHHHHHHSPPPP--SPPPHHHHHHHHTT--TT-EEEEEEEETTT--SPPPP-----